Protein AF-A0A6L7WD35-F1 (afdb_monomer)

Structure (mmCIF, N/CA/C/O backbone):
data_AF-A0A6L7WD35-F1
#
_entry.id   AF-A0A6L7WD35-F1
#
loop_
_atom_site.group_PDB
_atom_site.id
_atom_site.type_symbol
_atom_site.label_atom_id
_atom_site.label_alt_id
_atom_site.label_comp_id
_atom_site.label_asym_id
_atom_site.label_entity_id
_atom_site.label_seq_id
_atom_site.pdbx_PDB_ins_code
_atom_site.Cartn_x
_atom_site.Cartn_y
_atom_site.Cartn_z
_atom_site.occupancy
_atom_site.B_iso_or_equiv
_atom_site.auth_seq_id
_atom_site.auth_comp_id
_atom_site.auth_asym_id
_atom_site.auth_atom_id
_atom_site.pdbx_PDB_model_num
ATOM 1 N N . MET A 1 1 ? -5.529 -11.132 -5.321 1.00 75.31 1 MET A N 1
ATOM 2 C CA . MET A 1 1 ? -6.858 -10.608 -4.918 1.00 75.31 1 MET A CA 1
ATOM 3 C C . MET A 1 1 ? -7.858 -11.699 -4.591 1.00 75.31 1 MET A C 1
ATOM 5 O O . MET A 1 1 ? -8.444 -11.618 -3.529 1.00 75.31 1 MET A O 1
ATOM 9 N N . VAL A 1 2 ? -8.039 -12.719 -5.444 1.00 68.62 2 VAL A N 1
ATOM 10 C CA . VAL A 1 2 ? -8.974 -13.835 -5.175 1.00 68.62 2 VAL A CA 1
ATOM 11 C C . VAL A 1 2 ? -8.706 -14.493 -3.816 1.00 68.62 2 VAL A C 1
ATOM 13 O O . VAL A 1 2 ? -9.631 -14.631 -3.029 1.00 68.62 2 VAL A O 1
ATOM 16 N N . ALA A 1 3 ? -7.440 -14.784 -3.494 1.00 76.56 3 ALA A N 1
ATOM 17 C CA . ALA A 1 3 ? -7.059 -15.339 -2.193 1.00 76.56 3 ALA A CA 1
ATOM 18 C C . ALA A 1 3 ? -7.386 -14.409 -1.004 1.00 76.56 3 ALA A C 1
ATOM 20 O O . ALA A 1 3 ? -7.953 -14.866 -0.024 1.00 76.56 3 ALA A O 1
ATOM 21 N N . LEU A 1 4 ? -7.114 -13.102 -1.125 1.00 79.44 4 LEU A N 1
ATOM 22 C CA . LEU A 1 4 ? -7.392 -12.108 -0.071 1.00 79.44 4 LEU A CA 1
ATOM 23 C C . LEU A 1 4 ? -8.888 -11.830 0.137 1.00 79.44 4 LEU A C 1
ATOM 25 O O . LEU A 1 4 ? -9.300 -11.326 1.171 1.00 79.44 4 LEU A O 1
ATOM 29 N N . ARG A 1 5 ? -9.717 -12.083 -0.879 1.00 84.25 5 ARG A N 1
ATOM 30 C CA . ARG A 1 5 ? -11.175 -12.048 -0.723 1.00 84.25 5 ARG A CA 1
ATOM 31 C C . ARG A 1 5 ? -11.675 -13.340 -0.079 1.00 84.25 5 ARG A C 1
ATOM 33 O O . ARG A 1 5 ? -12.583 -13.299 0.737 1.00 84.25 5 ARG A O 1
ATOM 40 N N . ALA A 1 6 ? -11.076 -14.477 -0.439 1.00 79.00 6 ALA A N 1
ATOM 41 C CA . ALA A 1 6 ? -11.433 -15.784 0.108 1.00 79.00 6 ALA A CA 1
ATOM 42 C C . ALA A 1 6 ? -11.084 -15.921 1.600 1.00 79.00 6 ALA A C 1
ATOM 44 O O . ALA A 1 6 ? -11.837 -16.558 2.328 1.00 79.00 6 ALA A O 1
ATOM 45 N N . ASP A 1 7 ? -9.987 -15.309 2.058 1.00 86.69 7 ASP A N 1
ATOM 46 C CA . ASP A 1 7 ? -9.595 -15.289 3.475 1.00 86.69 7 ASP A CA 1
ATOM 47 C C . ASP A 1 7 ? -10.243 -14.149 4.286 1.00 86.69 7 ASP A C 1
ATOM 49 O O . ASP A 1 7 ? -9.966 -13.999 5.473 1.00 86.69 7 ASP A O 1
ATOM 53 N N . GLY A 1 8 ? -11.117 -13.356 3.658 1.00 88.75 8 GLY A N 1
ATOM 54 C CA . GLY A 1 8 ? -11.848 -12.268 4.303 1.00 88.75 8 GLY A CA 1
ATOM 55 C C . GLY A 1 8 ? -11.054 -10.976 4.505 1.00 88.75 8 GLY A C 1
ATOM 56 O O . GLY A 1 8 ? -11.651 -9.990 4.923 1.00 88.75 8 GLY A O 1
ATOM 57 N N . THR A 1 9 ? -9.760 -10.925 4.163 1.00 93.31 9 THR A N 1
ATOM 58 C CA . THR A 1 9 ? -8.937 -9.709 4.313 1.00 93.31 9 THR A CA 1
ATOM 59 C C . THR A 1 9 ? -9.517 -8.536 3.517 1.00 93.31 9 THR A C 1
ATOM 61 O O . THR A 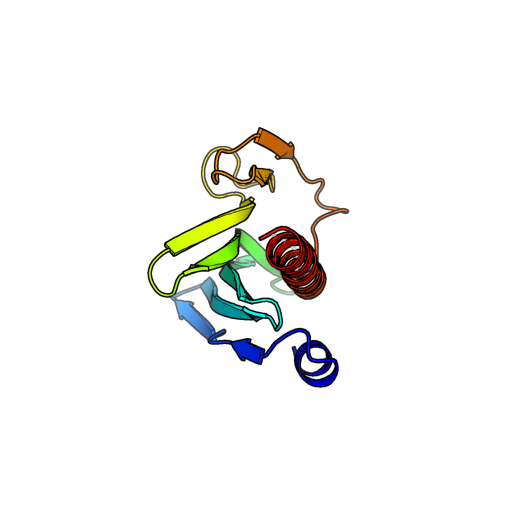1 9 ? -9.522 -7.402 3.985 1.00 93.31 9 THR A O 1
ATOM 64 N N . VAL A 1 10 ? -10.009 -8.793 2.301 1.00 95.19 10 VAL A N 1
ATOM 65 C CA . VAL A 1 10 ? -10.578 -7.786 1.396 1.00 95.19 10 VAL A CA 1
ATOM 66 C C . VAL A 1 10 ? -12.087 -7.956 1.289 1.00 95.19 10 VAL A C 1
ATOM 68 O O . VAL A 1 10 ? -12.571 -8.956 0.762 1.00 95.19 10 VAL A O 1
ATOM 71 N N . VAL A 1 11 ? -12.824 -6.923 1.693 1.00 95.38 11 VAL A N 1
ATOM 72 C CA . VAL A 1 11 ? -14.292 -6.875 1.610 1.00 95.38 11 VAL A CA 1
ATOM 73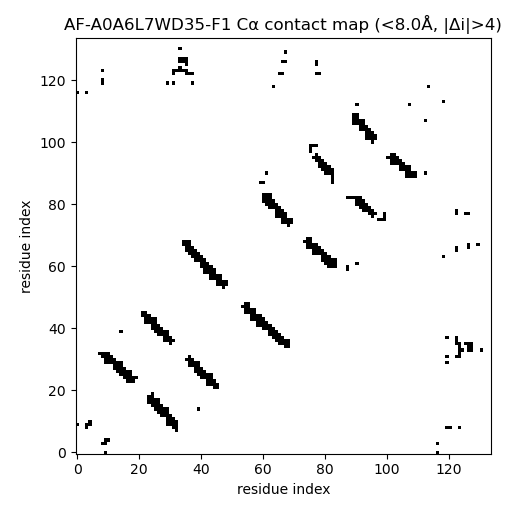 C C . VAL A 1 11 ? -14.745 -6.358 0.248 1.00 95.38 11 VAL A C 1
ATOM 75 O O . VAL A 1 11 ? -15.680 -6.880 -0.357 1.00 95.38 11 VAL A O 1
ATOM 78 N N . SER A 1 12 ? -14.083 -5.321 -0.262 1.00 95.56 12 SER A N 1
ATOM 79 C CA . SER A 1 12 ? -14.379 -4.768 -1.583 1.00 95.56 12 SER A CA 1
ATOM 80 C C . SER A 1 12 ? -13.170 -4.054 -2.171 1.00 95.56 12 SER A C 1
ATOM 82 O O . SER A 1 12 ? -12.264 -3.637 -1.452 1.00 95.56 12 SER A O 1
ATOM 84 N N . ASP A 1 13 ? -13.149 -3.898 -3.491 1.00 96.31 13 ASP A N 1
ATOM 85 C CA . ASP A 1 13 ? -12.167 -3.056 -4.159 1.00 96.31 13 ASP A CA 1
ATOM 86 C C . ASP A 1 13 ? -12.737 -2.443 -5.443 1.00 96.31 13 ASP A C 1
ATOM 88 O O . ASP A 1 13 ? -13.747 -2.895 -5.987 1.00 96.31 13 ASP A O 1
ATOM 92 N N . THR A 1 14 ? -12.079 -1.384 -5.902 1.00 97.00 14 THR A N 1
ATOM 93 C CA . THR A 1 14 ? -12.377 -0.664 -7.150 1.00 97.00 14 THR A CA 1
ATOM 94 C C . THR A 1 14 ? -11.165 -0.644 -8.083 1.00 97.00 14 THR A C 1
ATOM 96 O O . THR A 1 14 ? -11.007 0.273 -8.898 1.00 97.00 14 THR A O 1
ATOM 99 N N . LEU A 1 15 ? -10.264 -1.621 -7.934 1.00 95.50 15 LEU A N 1
ATOM 100 C CA . LEU A 1 15 ? -9.003 -1.637 -8.657 1.00 95.50 15 LEU A CA 1
ATOM 101 C C . LEU A 1 15 ? -9.235 -1.864 -10.145 1.00 95.50 15 LEU A C 1
ATOM 103 O O . LEU A 1 15 ? -9.935 -2.779 -10.573 1.00 95.50 15 LEU A O 1
ATOM 107 N N . ARG A 1 16 ? -8.615 -1.012 -10.957 1.00 95.31 16 ARG A N 1
ATOM 108 C CA . ARG A 1 16 ? -8.725 -1.086 -12.410 1.00 95.31 16 ARG A CA 1
ATOM 109 C C . ARG A 1 16 ? -7.452 -0.648 -13.098 1.00 95.31 16 ARG A C 1
ATOM 111 O O . ARG A 1 16 ? -6.758 0.271 -12.654 1.00 95.31 16 ARG A O 1
ATOM 118 N N . PHE A 1 17 ? -7.202 -1.281 -14.234 1.00 93.81 17 PHE A N 1
ATOM 119 C CA . PHE A 1 17 ? -6.163 -0.871 -15.159 1.00 93.81 17 PHE A CA 1
ATOM 120 C C . PHE A 1 17 ? -6.707 0.171 -16.136 1.00 93.81 17 PHE A C 1
ATOM 122 O O . PHE A 1 17 ? -7.761 -0.010 -16.740 1.00 93.81 17 PHE A O 1
ATOM 129 N N . ILE A 1 18 ? -5.977 1.271 -16.298 1.00 93.81 18 ILE A N 1
ATOM 130 C CA . ILE A 1 18 ? -6.266 2.320 -17.273 1.00 93.81 18 ILE A CA 1
ATOM 131 C C . ILE A 1 18 ? -5.048 2.476 -18.170 1.00 93.81 18 ILE A C 1
ATOM 133 O O . ILE A 1 18 ? -3.976 2.886 -17.715 1.00 93.81 18 ILE A O 1
ATOM 137 N N . ARG A 1 19 ? -5.226 2.202 -19.460 1.00 91.38 19 ARG A N 1
ATOM 138 C CA . ARG A 1 19 ? -4.210 2.475 -20.475 1.00 91.38 19 ARG A CA 1
ATOM 139 C C . ARG A 1 19 ? -4.232 3.957 -20.845 1.00 91.38 19 ARG A C 1
ATOM 141 O O . ARG A 1 19 ? -5.291 4.500 -21.153 1.00 91.38 19 ARG A O 1
ATOM 148 N N . ARG A 1 20 ? -3.069 4.609 -20.843 1.00 86.25 20 ARG A N 1
ATOM 149 C CA . ARG A 1 20 ? -2.874 5.957 -21.396 1.00 86.25 20 ARG A CA 1
ATOM 150 C C . ARG A 1 20 ? -1.562 6.005 -22.166 1.00 86.25 20 ARG A C 1
ATOM 152 O O . ARG A 1 20 ? -0.503 5.915 -21.557 1.00 86.25 20 ARG A O 1
ATOM 159 N N . SER A 1 21 ? -1.641 6.164 -23.485 1.00 84.12 21 SER A N 1
ATOM 160 C CA . SER A 1 21 ? -0.472 6.181 -24.376 1.00 84.12 21 SER A CA 1
ATOM 161 C C . SER A 1 21 ? 0.412 4.930 -24.194 1.00 84.12 21 SER A C 1
ATOM 163 O O . SER A 1 21 ? -0.075 3.810 -24.374 1.00 84.12 21 SER A O 1
ATOM 165 N N . ASP A 1 22 ? 1.680 5.115 -23.817 1.00 83.25 22 ASP A N 1
ATOM 166 C CA . ASP A 1 22 ? 2.693 4.091 -23.528 1.00 83.25 22 ASP A CA 1
ATOM 167 C C . ASP A 1 22 ? 2.702 3.629 -22.054 1.00 83.25 22 ASP A C 1
ATOM 169 O O . ASP A 1 22 ? 3.587 2.880 -21.635 1.00 83.25 22 ASP A O 1
ATOM 173 N N . GLN A 1 23 ? 1.717 4.061 -21.258 1.00 87.56 23 GLN A N 1
ATOM 174 C CA . GLN A 1 23 ? 1.604 3.755 -19.834 1.00 87.56 23 GLN A CA 1
ATOM 175 C C . GLN A 1 23 ? 0.362 2.919 -19.516 1.00 87.56 23 GLN A C 1
ATOM 177 O O . GLN A 1 23 ? -0.725 3.112 -20.071 1.00 87.56 23 GLN A O 1
ATOM 182 N N . MET A 1 24 ? 0.509 2.046 -18.523 1.00 91.81 24 MET A N 1
ATOM 183 C CA . MET A 1 24 ? -0.591 1.365 -17.853 1.00 91.81 24 MET A CA 1
ATOM 184 C C . MET A 1 24 ? -0.668 1.852 -16.409 1.00 91.81 24 MET A C 1
ATOM 186 O O . MET A 1 24 ? 0.338 1.902 -15.708 1.00 91.81 24 MET A O 1
ATOM 190 N N . ARG A 1 25 ? -1.857 2.226 -15.944 1.00 92.94 25 ARG A N 1
ATOM 191 C CA . ARG A 1 25 ? -2.064 2.696 -14.572 1.00 92.94 25 ARG A CA 1
ATOM 192 C C . ARG A 1 25 ? -2.946 1.718 -13.825 1.00 92.94 25 ARG A C 1
ATOM 194 O O . ARG A 1 25 ? -4.045 1.457 -14.292 1.00 92.94 25 ARG A O 1
ATOM 201 N N . LEU A 1 26 ? -2.501 1.228 -12.675 1.00 94.06 26 LEU A N 1
ATOM 202 C CA . LEU A 1 26 ? -3.375 0.551 -11.721 1.00 94.06 26 LEU A CA 1
ATOM 203 C C . LEU A 1 26 ? -3.832 1.595 -10.706 1.00 94.06 26 LEU A C 1
ATOM 205 O O . LEU A 1 26 ? -2.999 2.177 -10.009 1.00 94.06 26 LEU A O 1
ATOM 209 N N . ILE A 1 27 ? -5.133 1.866 -10.664 1.00 95.75 27 ILE A N 1
ATOM 210 C CA . ILE A 1 27 ? -5.715 2.810 -9.709 1.00 95.75 27 ILE A CA 1
ATOM 211 C C . ILE A 1 27 ? -6.949 2.221 -9.041 1.00 95.75 27 ILE A C 1
ATOM 213 O O . ILE A 1 27 ? -7.657 1.423 -9.652 1.00 95.75 27 ILE A O 1
ATOM 217 N N . GLY A 1 28 ? -7.240 2.674 -7.829 1.00 96.56 28 GLY A N 1
ATOM 218 C CA . GLY A 1 28 ? -8.479 2.358 -7.128 1.00 96.56 28 GLY A CA 1
ATOM 219 C C . GLY A 1 28 ? -8.263 2.303 -5.626 1.00 96.56 28 GLY A C 1
ATOM 220 O O . GLY A 1 28 ? -7.252 2.786 -5.119 1.00 96.56 28 GLY A O 1
ATOM 221 N N . ARG A 1 29 ? -9.229 1.712 -4.934 1.00 97.12 29 ARG A N 1
ATOM 222 C CA . ARG A 1 29 ? -9.205 1.512 -3.486 1.00 97.12 29 ARG A CA 1
ATOM 223 C C . ARG A 1 29 ? -9.450 0.059 -3.149 1.00 97.12 29 ARG A C 1
ATOM 225 O O . ARG A 1 29 ? -10.238 -0.581 -3.844 1.00 97.12 29 ARG A O 1
ATOM 232 N N . VAL A 1 30 ? -8.830 -0.413 -2.080 1.00 97.06 30 VAL A N 1
ATOM 233 C CA . VAL A 1 30 ? -9.140 -1.693 -1.438 1.00 97.06 30 VAL A CA 1
ATOM 234 C C . VAL A 1 30 ? -9.679 -1.399 -0.045 1.00 97.06 30 VAL A C 1
ATOM 236 O O . VAL A 1 30 ? -9.072 -0.628 0.690 1.00 97.06 30 VAL A O 1
ATOM 239 N N . HIS A 1 31 ? -10.812 -1.997 0.302 1.00 96.38 31 HIS A N 1
ATOM 240 C CA . HIS A 1 31 ? -11.405 -1.931 1.631 1.00 96.38 31 HIS A CA 1
ATOM 241 C C . HIS A 1 31 ? -11.204 -3.266 2.336 1.00 96.38 31 HIS A C 1
ATOM 243 O O . HIS A 1 31 ? -11.540 -4.318 1.778 1.00 96.38 31 HIS A O 1
ATOM 249 N N . THR A 1 32 ? -10.675 -3.214 3.551 1.00 96.62 32 THR A N 1
ATOM 250 C CA . THR A 1 32 ? -10.378 -4.394 4.359 1.00 96.62 32 THR A CA 1
ATOM 251 C C . THR A 1 32 ? -11.439 -4.617 5.442 1.00 96.62 32 THR A C 1
ATOM 253 O O . THR A 1 32 ? -12.283 -3.746 5.678 1.00 96.62 32 THR A O 1
ATOM 256 N N . ALA A 1 33 ? -11.449 -5.800 6.060 1.00 94.56 33 ALA A N 1
ATOM 257 C CA . ALA A 1 33 ? -12.474 -6.194 7.032 1.00 94.56 33 ALA A CA 1
ATOM 258 C C . ALA A 1 33 ? -12.510 -5.294 8.272 1.00 94.56 33 ALA A C 1
ATOM 260 O O . ALA A 1 33 ? -13.594 -4.936 8.732 1.00 94.56 33 ALA A O 1
ATOM 261 N N . SER A 1 34 ? -11.348 -4.853 8.753 1.00 94.94 34 SER A N 1
ATOM 262 C CA . SER A 1 34 ? -11.219 -4.012 9.949 1.00 94.94 34 SER A CA 1
ATOM 263 C C . SER A 1 34 ? -11.398 -2.509 9.679 1.00 94.94 34 SER A C 1
ATOM 265 O O . SER A 1 34 ? -10.985 -1.662 10.470 1.00 94.94 34 SER A O 1
ATOM 267 N N . GLY A 1 35 ? -12.003 -2.142 8.543 1.00 94.25 35 GLY A N 1
ATOM 268 C CA . GLY A 1 35 ? -12.236 -0.743 8.165 1.00 94.25 35 GLY A CA 1
ATOM 269 C C . GLY A 1 35 ? -11.004 -0.028 7.601 1.00 94.25 35 GLY A C 1
ATOM 270 O O . GLY A 1 35 ? -11.004 1.202 7.479 1.00 94.25 35 GLY A O 1
ATOM 271 N N . GLY A 1 36 ? -9.963 -0.781 7.239 1.00 96.44 36 GLY A N 1
ATOM 272 C CA . GLY A 1 36 ? -8.812 -0.274 6.507 1.00 96.44 36 GLY A CA 1
ATOM 273 C C . GLY A 1 36 ? -9.177 0.091 5.067 1.00 96.44 36 GLY A C 1
ATOM 274 O O . GLY A 1 36 ? -10.023 -0.534 4.421 1.00 96.44 36 GLY A O 1
ATOM 275 N N . ILE A 1 37 ? -8.539 1.139 4.558 1.00 97.19 37 ILE A N 1
ATOM 276 C CA . ILE A 1 37 ? -8.659 1.622 3.185 1.00 97.19 37 ILE A CA 1
ATOM 277 C C . ILE A 1 37 ? -7.252 1.759 2.623 1.00 97.19 37 ILE A C 1
ATOM 279 O O . ILE A 1 37 ? -6.453 2.532 3.141 1.00 97.19 37 ILE A O 1
ATOM 283 N N . LEU A 1 38 ? -6.967 1.058 1.531 1.00 97.81 38 LEU A N 1
ATOM 284 C CA . LEU A 1 38 ? -5.730 1.208 0.780 1.00 97.81 38 LEU A CA 1
ATOM 285 C C . LEU A 1 38 ? -6.005 1.923 -0.545 1.00 97.81 38 LEU A C 1
ATOM 287 O O . LEU A 1 38 ? -6.556 1.333 -1.478 1.00 97.81 38 LEU A O 1
ATOM 291 N N . ASP A 1 39 ? -5.583 3.181 -0.642 1.00 97.31 39 ASP A N 1
ATOM 292 C CA . ASP A 1 39 ? -5.587 3.943 -1.888 1.00 97.31 39 ASP A CA 1
ATOM 293 C C . ASP A 1 39 ? -4.384 3.528 -2.743 1.00 97.31 39 ASP A C 1
ATOM 295 O O . ASP A 1 39 ? -3.226 3.704 -2.360 1.00 97.31 39 ASP A O 1
ATOM 299 N N . VAL A 1 40 ? -4.668 2.990 -3.929 1.00 96.38 40 VAL A N 1
ATOM 300 C CA . VAL A 1 40 ? -3.678 2.457 -4.864 1.00 96.38 40 VAL A CA 1
ATOM 301 C C . VAL A 1 40 ? -3.524 3.379 -6.065 1.00 96.38 40 VAL A C 1
ATOM 303 O O . VAL A 1 40 ? -4.486 3.681 -6.777 1.00 96.38 40 VAL A O 1
ATOM 306 N N . ARG A 1 41 ? -2.280 3.766 -6.354 1.00 94.62 41 ARG A N 1
ATOM 307 C CA . ARG A 1 41 ? -1.895 4.424 -7.601 1.00 94.62 41 ARG A CA 1
ATOM 308 C C . ARG A 1 41 ? -0.517 3.953 -8.050 1.00 94.62 41 ARG A C 1
ATOM 310 O O . ARG A 1 41 ? 0.503 4.375 -7.520 1.00 94.62 41 ARG A O 1
ATOM 317 N N . LYS A 1 42 ? -0.486 3.140 -9.100 1.00 92.25 42 LYS A N 1
ATOM 318 C CA . LYS A 1 42 ? 0.742 2.640 -9.726 1.00 92.25 42 LYS A CA 1
ATOM 319 C C . LYS A 1 42 ? 0.765 3.010 -11.204 1.00 92.25 42 LYS A C 1
ATOM 321 O O . LYS A 1 42 ? -0.250 2.876 -11.887 1.00 92.25 42 LYS A O 1
ATOM 326 N N . ILE A 1 43 ? 1.907 3.468 -11.706 1.00 91.56 43 ILE A N 1
ATOM 327 C CA . ILE A 1 43 ? 2.144 3.697 -13.135 1.00 91.56 43 ILE A CA 1
ATOM 328 C C . ILE A 1 43 ? 3.223 2.729 -13.598 1.00 91.56 43 ILE A C 1
ATOM 330 O O . ILE A 1 43 ? 4.315 2.672 -13.037 1.00 91.56 43 ILE A O 1
ATOM 334 N N . LEU A 1 44 ? 2.884 1.975 -14.631 1.00 89.81 44 LEU A N 1
ATOM 335 C CA . LEU A 1 44 ? 3.722 1.012 -15.317 1.00 89.81 44 LEU A CA 1
ATOM 336 C C . LEU A 1 44 ? 4.026 1.554 -16.713 1.00 89.81 44 LEU A C 1
ATOM 338 O O . LEU A 1 44 ? 3.130 2.062 -17.393 1.00 89.81 44 LEU A O 1
ATOM 342 N N . ARG A 1 45 ? 5.270 1.415 -17.157 1.00 89.12 45 ARG A N 1
ATOM 343 C CA . ARG A 1 45 ? 5.712 1.790 -18.499 1.00 89.12 45 ARG A CA 1
ATOM 344 C C . ARG A 1 45 ? 6.448 0.620 -19.133 1.00 89.12 45 ARG A C 1
ATOM 346 O O . ARG A 1 45 ? 7.251 -0.030 -18.467 1.00 89.12 45 ARG A O 1
ATOM 353 N N . ALA A 1 46 ? 6.182 0.370 -20.411 1.00 84.31 46 ALA A N 1
ATOM 354 C CA . ALA A 1 46 ? 7.023 -0.523 -21.194 1.00 84.31 46 ALA A CA 1
ATOM 355 C C . ALA A 1 46 ? 8.345 0.192 -21.506 1.00 84.31 46 ALA A C 1
ATOM 357 O O . ALA A 1 46 ? 8.346 1.280 -22.082 1.00 84.31 46 ALA A O 1
ATOM 358 N N . VAL A 1 47 ? 9.457 -0.406 -21.104 1.00 83.12 47 VAL A N 1
ATOM 359 C CA . VAL A 1 47 ? 10.813 0.062 -21.380 1.00 83.12 47 VAL A CA 1
ATOM 360 C C . VAL A 1 47 ? 11.450 -0.944 -22.331 1.00 83.12 47 VAL A C 1
ATOM 362 O O . VAL A 1 47 ? 11.335 -2.152 -22.132 1.00 83.12 47 VAL A O 1
ATOM 365 N N . ARG A 1 48 ? 12.074 -0.446 -23.398 1.00 81.19 48 ARG A N 1
ATOM 366 C CA . ARG A 1 48 ? 12.921 -1.251 -24.280 1.00 81.19 48 ARG A CA 1
ATOM 367 C C . ARG A 1 48 ? 14.358 -0.856 -24.014 1.00 81.19 48 ARG A C 1
ATOM 369 O O . ARG A 1 48 ? 14.741 0.268 -24.336 1.00 81.19 48 ARG A O 1
ATOM 376 N N . ASP A 1 49 ? 15.110 -1.767 -23.421 1.00 80.69 49 ASP A N 1
ATOM 377 C CA . ASP A 1 49 ? 16.537 -1.573 -23.224 1.00 80.69 49 ASP A CA 1
ATOM 378 C C . ASP A 1 49 ? 17.259 -1.819 -24.564 1.00 80.69 49 ASP A C 1
ATOM 380 O O . ASP A 1 49 ? 16.916 -2.764 -25.285 1.00 80.69 49 ASP A O 1
ATOM 384 N N . PRO A 1 50 ? 18.220 -0.965 -24.964 1.00 78.44 50 PRO A N 1
ATOM 385 C CA . PRO A 1 50 ? 18.978 -1.177 -26.192 1.00 78.44 50 PRO A CA 1
ATOM 386 C C . PRO A 1 50 ? 19.685 -2.537 -26.170 1.00 78.44 50 PRO A C 1
ATOM 388 O O . PRO A 1 50 ? 20.493 -2.802 -25.285 1.00 78.44 50 PRO A O 1
ATOM 391 N N . GLY A 1 51 ? 19.393 -3.390 -27.153 1.00 81.75 51 GLY A N 1
ATOM 392 C CA . GLY A 1 51 ? 19.970 -4.735 -27.256 1.00 81.75 51 GLY A CA 1
ATOM 393 C C . GLY A 1 51 ? 19.104 -5.858 -26.681 1.00 81.75 51 GLY A C 1
ATOM 394 O O . GLY A 1 51 ? 19.440 -7.022 -26.883 1.00 81.75 51 GLY A O 1
ATOM 395 N N . GLU A 1 52 ? 17.971 -5.550 -26.044 1.00 79.69 52 GLU A N 1
ATOM 396 C CA . GLU A 1 52 ? 16.989 -6.562 -25.650 1.00 79.69 52 GLU A CA 1
ATOM 397 C C . GLU A 1 52 ? 15.853 -6.678 -26.672 1.00 79.69 52 GLU A C 1
ATOM 399 O O . GLU A 1 52 ? 15.275 -5.681 -27.111 1.00 79.69 52 GLU A O 1
ATOM 404 N N . ALA A 1 53 ? 15.532 -7.916 -27.058 1.00 78.62 53 ALA A N 1
ATOM 405 C CA . ALA A 1 53 ? 14.464 -8.198 -28.016 1.00 78.62 53 ALA A CA 1
ATOM 406 C C . ALA A 1 53 ? 13.068 -7.916 -27.429 1.00 78.62 53 ALA A C 1
ATOM 408 O O . ALA A 1 53 ? 12.178 -7.451 -28.148 1.00 78.62 53 ALA A O 1
ATOM 409 N N . ASP A 1 54 ? 12.898 -8.137 -26.122 1.00 81.88 54 ASP A N 1
ATOM 410 C CA . ASP A 1 54 ? 11.602 -8.083 -25.454 1.00 81.88 54 ASP A CA 1
ATOM 411 C C . ASP A 1 54 ? 11.453 -6.835 -24.565 1.00 81.88 54 ASP A C 1
ATOM 413 O O . ASP A 1 54 ? 12.317 -6.544 -23.736 1.00 81.88 54 ASP A O 1
ATOM 417 N N . PRO A 1 55 ? 10.348 -6.075 -24.692 1.00 78.12 55 PRO A N 1
ATOM 418 C CA . PRO A 1 55 ? 10.073 -4.950 -23.808 1.00 78.12 55 PRO A CA 1
ATOM 419 C C . PRO A 1 55 ? 9.796 -5.428 -22.376 1.00 78.12 55 PRO A C 1
ATOM 421 O O . PRO A 1 55 ? 8.963 -6.305 -22.148 1.00 78.12 55 PRO A O 1
ATOM 424 N N . ARG A 1 56 ? 10.416 -4.771 -21.394 1.00 82.00 56 ARG A N 1
ATOM 425 C CA . ARG A 1 56 ? 10.171 -4.997 -19.963 1.00 82.00 56 ARG A CA 1
ATOM 426 C C . ARG A 1 56 ? 9.152 -4.001 -19.429 1.00 82.00 56 ARG A C 1
ATOM 428 O O . ARG A 1 56 ? 9.074 -2.866 -19.892 1.00 82.00 56 ARG A O 1
ATOM 435 N N . VAL A 1 57 ? 8.372 -4.386 -18.422 1.00 80.50 57 VAL A N 1
ATOM 436 C CA . VAL A 1 57 ? 7.452 -3.462 -17.741 1.00 80.50 57 VAL A CA 1
ATOM 437 C C . VAL A 1 57 ? 8.106 -2.960 -16.461 1.00 80.50 57 VAL A C 1
ATOM 439 O O . VAL A 1 57 ? 8.342 -3.734 -15.538 1.00 80.50 57 VAL A O 1
ATOM 442 N N . ARG A 1 58 ? 8.363 -1.652 -16.381 1.00 82.88 58 ARG A N 1
ATOM 443 C CA . ARG A 1 58 ? 8.909 -1.002 -15.185 1.00 82.88 58 ARG A CA 1
ATOM 444 C C . ARG A 1 58 ? 7.835 -0.177 -14.489 1.00 82.88 58 ARG A C 1
ATOM 446 O O . ARG A 1 58 ? 7.058 0.529 -15.132 1.00 82.88 58 ARG A O 1
ATOM 453 N N . THR A 1 59 ? 7.813 -0.232 -13.162 1.00 84.31 59 THR A N 1
ATOM 454 C CA . THR A 1 59 ? 7.019 0.704 -12.361 1.00 84.31 59 THR A CA 1
ATOM 455 C C . THR A 1 59 ? 7.751 2.040 -12.305 1.00 84.31 59 THR A C 1
ATOM 457 O O . THR A 1 59 ? 8.889 2.089 -11.855 1.00 84.31 59 THR A O 1
ATOM 460 N N . THR A 1 60 ? 7.122 3.114 -12.778 1.00 86.50 60 THR A N 1
ATOM 461 C CA . THR A 1 60 ? 7.705 4.468 -12.759 1.00 86.50 60 THR A CA 1
ATOM 462 C C . THR A 1 60 ? 7.158 5.314 -11.619 1.00 86.50 60 THR A C 1
ATOM 464 O O . THR A 1 60 ? 7.802 6.256 -11.180 1.00 86.50 60 THR A O 1
ATOM 467 N N . LEU A 1 61 ? 5.950 4.997 -11.157 1.00 88.81 61 LEU A N 1
ATOM 468 C CA . LEU A 1 61 ? 5.340 5.630 -9.999 1.00 88.81 61 LEU A CA 1
ATOM 469 C C . LEU A 1 61 ? 4.637 4.565 -9.183 1.00 88.81 61 LEU A 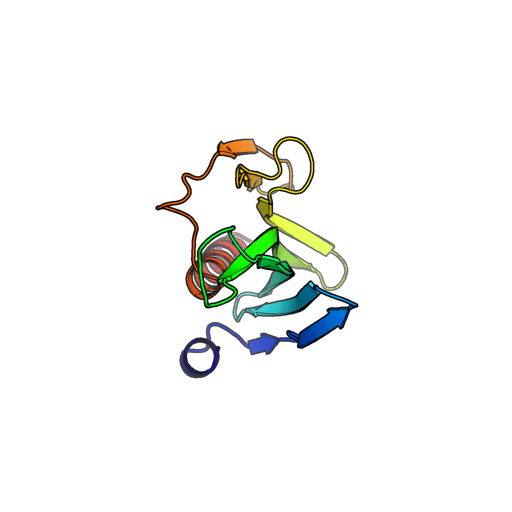C 1
ATOM 471 O O . LEU A 1 61 ? 3.897 3.739 -9.723 1.00 88.81 61 LEU A O 1
ATOM 475 N N . TYR A 1 62 ? 4.837 4.637 -7.884 1.00 88.06 62 TYR A N 1
ATOM 476 C CA . TYR A 1 62 ? 4.217 3.790 -6.898 1.00 88.06 62 TYR A CA 1
ATOM 477 C C . TYR A 1 62 ? 3.680 4.687 -5.787 1.00 88.06 62 TYR A C 1
ATOM 479 O O . TYR A 1 62 ? 4.393 5.553 -5.288 1.00 88.06 62 TYR A O 1
ATOM 487 N N . ARG A 1 63 ? 2.402 4.532 -5.449 1.00 93.62 63 ARG A N 1
ATOM 488 C CA . ARG A 1 63 ? 1.794 5.129 -4.266 1.00 93.62 63 ARG A CA 1
ATOM 489 C C . ARG A 1 63 ? 0.746 4.182 -3.707 1.00 93.62 63 ARG A C 1
ATOM 491 O O . ARG A 1 63 ? -0.266 3.924 -4.362 1.00 93.62 63 ARG A O 1
ATOM 498 N N . TYR A 1 64 ? 0.987 3.726 -2.493 1.00 95.81 64 TYR A N 1
ATOM 499 C CA . TYR A 1 64 ? 0.012 3.056 -1.652 1.00 95.81 64 TYR A CA 1
ATOM 500 C C . TYR A 1 64 ? -0.186 3.893 -0.404 1.00 95.81 64 TYR A C 1
ATOM 502 O O . TYR A 1 64 ? 0.784 4.214 0.270 1.00 95.81 64 TYR A O 1
ATOM 510 N N . GLN A 1 65 ? -1.419 4.280 -0.112 1.00 97.44 65 GLN A N 1
ATOM 511 C CA . GLN A 1 65 ? -1.737 5.026 1.097 1.00 97.44 65 GLN A CA 1
ATOM 512 C C . GLN A 1 65 ? -2.792 4.266 1.882 1.00 97.44 65 GLN A C 1
ATOM 514 O O . GLN A 1 65 ? -3.939 4.176 1.445 1.00 97.44 65 GLN A O 1
ATOM 519 N N . ALA A 1 66 ? -2.381 3.718 3.019 1.00 98.00 66 ALA A N 1
ATOM 520 C CA . ALA A 1 66 ? -3.268 3.049 3.947 1.00 98.00 66 ALA A CA 1
ATOM 521 C C . ALA A 1 66 ? -3.851 4.066 4.924 1.00 98.00 66 ALA A C 1
ATOM 523 O O . ALA A 1 66 ? -3.155 4.943 5.441 1.00 98.00 66 ALA A O 1
ATOM 524 N N . MET A 1 67 ? -5.146 3.955 5.165 1.00 97.69 67 MET A N 1
ATOM 525 C CA . MET A 1 67 ? -5.899 4.792 6.083 1.00 97.69 67 MET A CA 1
ATOM 526 C C . MET A 1 67 ? -6.870 3.911 6.859 1.00 97.69 67 MET A C 1
ATOM 528 O O . MET A 1 67 ? -7.380 2.928 6.328 1.00 97.69 67 MET A O 1
ATOM 532 N N . TRP A 1 68 ? -7.167 4.285 8.092 1.00 96.38 68 TRP A N 1
ATOM 533 C CA . TRP A 1 68 ? -8.236 3.697 8.880 1.00 96.38 68 TRP A CA 1
ATOM 534 C C . TRP A 1 68 ? -9.430 4.640 8.900 1.00 96.38 68 TRP A C 1
ATOM 536 O O . TRP A 1 68 ? -9.284 5.846 9.116 1.00 96.38 68 TRP A O 1
ATOM 546 N N . ARG A 1 69 ? -10.619 4.100 8.646 1.00 92.00 69 ARG A N 1
ATOM 547 C CA . ARG A 1 69 ? -11.860 4.868 8.674 1.00 92.00 69 ARG A CA 1
ATOM 548 C C . ARG A 1 69 ? -12.392 4.938 10.107 1.00 92.00 69 ARG A C 1
ATOM 550 O O . ARG A 1 69 ? -13.079 4.021 10.540 1.00 92.00 69 ARG A O 1
ATOM 557 N N . SER A 1 70 ? -12.089 6.023 10.821 1.00 83.56 70 SER A N 1
ATOM 558 C CA . SER A 1 70 ? -12.559 6.232 12.199 1.00 83.56 70 SER A CA 1
ATOM 559 C C . SER A 1 70 ? -14.036 6.633 12.260 1.00 83.56 70 SER A C 1
ATOM 561 O O . SER A 1 70 ? -14.755 6.219 13.164 1.00 83.56 70 SER A O 1
ATOM 563 N N . THR A 1 71 ? -14.515 7.398 11.275 1.00 83.50 71 THR A N 1
ATOM 564 C CA . THR A 1 71 ? -15.936 7.736 11.092 1.00 83.50 71 THR A CA 1
ATOM 565 C C . THR A 1 71 ? -16.305 7.682 9.606 1.00 83.50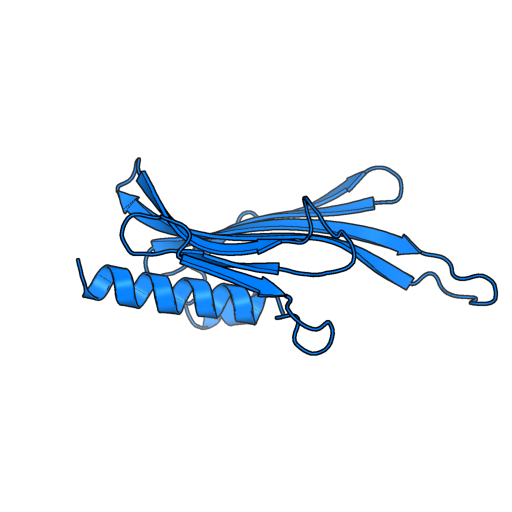 71 THR A C 1
ATOM 567 O O . THR A 1 71 ? -15.423 7.572 8.747 1.00 83.50 71 THR A O 1
ATOM 570 N N . PRO A 1 72 ? -17.596 7.754 9.229 1.00 80.31 72 PRO A N 1
ATOM 571 C CA . PRO A 1 72 ? -17.969 7.792 7.820 1.00 80.31 72 PRO A CA 1
ATOM 572 C C . PRO A 1 72 ? -17.313 8.945 7.038 1.00 80.31 72 PRO A C 1
ATOM 574 O O . PRO A 1 72 ? -17.029 8.763 5.850 1.00 80.31 72 PRO A O 1
ATOM 577 N N . GLU A 1 73 ? -17.030 10.069 7.699 1.00 82.75 73 GLU A N 1
ATOM 578 C CA . GLU A 1 73 ? -16.476 11.299 7.126 1.00 82.75 73 GLU A CA 1
ATOM 579 C C . GLU A 1 73 ? -14.963 11.473 7.340 1.00 82.75 73 GLU A C 1
ATOM 581 O O . GLU A 1 73 ? -14.345 12.257 6.619 1.00 82.75 73 GLU A O 1
ATOM 586 N N . ALA A 1 74 ? -14.357 10.766 8.301 1.00 86.69 74 ALA A N 1
ATOM 587 C CA . ALA A 1 74 ? -12.955 10.943 8.673 1.00 86.69 74 ALA A CA 1
ATOM 588 C C . ALA A 1 74 ? -12.126 9.664 8.492 1.00 86.69 74 ALA A C 1
ATOM 590 O O . ALA A 1 74 ? -12.532 8.555 8.845 1.00 86.69 74 ALA A O 1
ATOM 591 N N . SER A 1 75 ? -10.917 9.844 7.960 1.00 93.19 75 SER A N 1
ATOM 592 C CA . SER A 1 75 ? -9.924 8.785 7.806 1.00 93.19 75 SER A CA 1
ATOM 593 C C . SER A 1 75 ? -8.583 9.232 8.368 1.00 93.19 75 SER A C 1
ATOM 595 O O . SER A 1 75 ? -8.123 10.329 8.050 1.00 93.19 75 SER A O 1
ATOM 597 N N . ILE A 1 76 ? -7.947 8.366 9.145 1.00 95.00 76 ILE A N 1
ATOM 598 C CA . ILE A 1 76 ? -6.640 8.606 9.757 1.00 95.00 76 ILE A CA 1
ATOM 599 C C . ILE A 1 76 ? -5.599 7.817 8.954 1.00 95.00 76 ILE A C 1
ATOM 601 O O . ILE A 1 76 ? -5.801 6.621 8.740 1.00 95.00 76 ILE A O 1
ATOM 605 N N . PRO A 1 77 ? -4.517 8.437 8.453 1.00 97.19 77 PRO A N 1
ATOM 606 C CA . PRO A 1 77 ? -3.468 7.702 7.755 1.00 97.19 77 PRO A CA 1
ATOM 607 C C . PRO A 1 77 ? -2.789 6.697 8.695 1.00 97.19 77 PRO A C 1
ATOM 609 O O . PRO A 1 77 ? -2.595 6.972 9.874 1.00 97.19 77 PRO A O 1
ATOM 612 N N . LEU A 1 78 ? -2.446 5.526 8.157 1.00 97.31 78 LEU A N 1
ATOM 613 C CA . LEU A 1 78 ? -1.720 4.470 8.871 1.00 97.31 78 LEU A CA 1
ATOM 614 C C . LEU A 1 78 ? -0.266 4.427 8.411 1.00 97.31 78 LEU A C 1
ATOM 616 O O . LEU A 1 78 ? 0.653 4.580 9.206 1.00 97.31 78 LEU A O 1
ATOM 620 N N . PHE A 1 79 ? -0.076 4.275 7.103 1.00 97.88 79 PHE A N 1
ATOM 621 C CA . PHE A 1 79 ? 1.221 4.333 6.446 1.00 97.88 79 PHE A CA 1
ATOM 622 C C . PHE A 1 79 ? 1.051 4.753 4.987 1.00 97.88 79 PHE A C 1
ATOM 624 O O . PHE A 1 79 ? -0.043 4.709 4.405 1.00 97.88 79 PHE A O 1
ATOM 631 N N . ARG A 1 80 ? 2.158 5.140 4.358 1.00 96.69 80 ARG A N 1
ATOM 632 C CA . ARG A 1 80 ? 2.218 5.396 2.922 1.00 96.69 80 ARG A CA 1
ATOM 633 C C . ARG A 1 80 ? 3.519 4.865 2.351 1.00 96.69 80 ARG A C 1
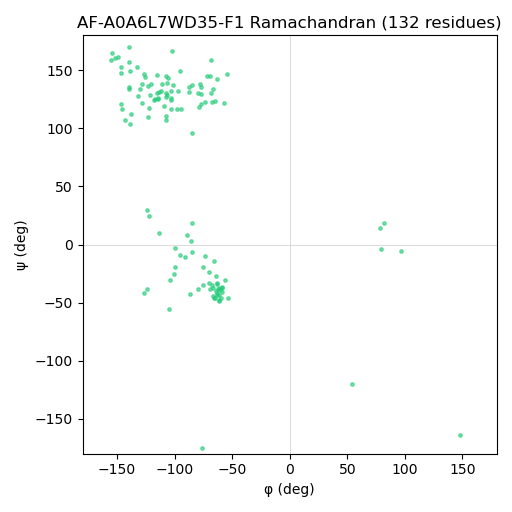ATOM 635 O O . ARG A 1 80 ? 4.583 5.163 2.869 1.00 96.69 80 ARG A O 1
ATOM 642 N N . TYR A 1 81 ? 3.428 4.164 1.233 1.00 95.25 81 TYR A N 1
ATOM 643 C CA . TYR A 1 81 ? 4.566 3.905 0.366 1.00 95.25 81 TYR A CA 1
ATOM 644 C C . TYR A 1 81 ? 4.481 4.821 -0.846 1.00 95.25 81 TYR A C 1
ATOM 646 O O . TYR A 1 81 ? 3.465 4.773 -1.541 1.00 95.25 81 TYR A O 1
ATOM 654 N N . ASP A 1 82 ? 5.501 5.627 -1.140 1.00 93.75 82 ASP A N 1
ATOM 655 C CA . ASP A 1 82 ? 5.566 6.345 -2.415 1.00 93.75 82 ASP A CA 1
ATOM 656 C C . ASP A 1 82 ? 6.981 6.659 -2.916 1.00 93.75 82 ASP A C 1
ATOM 658 O O . ASP A 1 82 ? 7.947 6.631 -2.164 1.00 93.75 82 ASP A O 1
ATOM 662 N N . ASN A 1 83 ? 7.091 6.938 -4.216 1.00 88.88 83 ASN A N 1
ATOM 663 C CA . ASN A 1 83 ? 8.295 7.477 -4.861 1.00 88.88 83 ASN A CA 1
ATOM 664 C C . ASN A 1 83 ? 7.989 8.798 -5.610 1.00 88.88 83 ASN A C 1
ATOM 666 O O . ASN A 1 83 ? 8.545 9.077 -6.672 1.00 88.88 83 ASN A O 1
ATOM 670 N N . TYR A 1 84 ? 7.006 9.580 -5.137 1.00 68.06 84 TYR A N 1
ATOM 671 C CA . TYR A 1 84 ? 6.322 10.592 -5.960 1.00 68.06 84 TYR A CA 1
ATOM 672 C C . TYR A 1 84 ? 6.940 12.001 -5.919 1.00 68.06 84 TYR A C 1
ATOM 674 O O . TYR A 1 84 ? 6.523 12.849 -6.709 1.00 68.06 84 TYR A O 1
ATOM 682 N N . ARG A 1 85 ? 7.890 12.304 -5.023 1.00 63.72 85 ARG A N 1
ATOM 683 C CA . ARG A 1 85 ? 8.281 13.710 -4.773 1.00 63.72 85 ARG A CA 1
ATOM 684 C C . ARG A 1 85 ? 9.758 14.065 -4.880 1.00 63.72 85 ARG A C 1
ATOM 686 O O . ARG A 1 85 ? 10.046 15.130 -5.412 1.00 63.72 85 ARG A O 1
ATOM 693 N N . GLU A 1 86 ? 10.667 13.238 -4.385 1.00 60.56 86 GLU A N 1
ATOM 694 C CA . GLU A 1 86 ? 12.070 13.658 -4.209 1.00 60.56 86 GLU A CA 1
ATOM 695 C C . GLU A 1 86 ? 13.049 12.733 -4.925 1.00 60.56 86 GLU A C 1
ATOM 697 O O . GLU A 1 86 ? 13.980 13.210 -5.568 1.00 60.56 86 GLU A O 1
ATOM 702 N N . ASP A 1 87 ? 12.783 11.427 -4.909 1.00 72.56 87 ASP A N 1
ATOM 703 C CA . ASP A 1 87 ? 13.565 10.441 -5.639 1.00 72.56 87 ASP A CA 1
ATOM 704 C C . ASP A 1 87 ? 12.640 9.404 -6.280 1.00 72.56 87 ASP A C 1
ATOM 706 O O . ASP A 1 87 ? 12.115 8.502 -5.634 1.00 72.56 87 ASP A O 1
ATOM 710 N N . VAL A 1 88 ? 12.438 9.529 -7.591 1.00 73.44 88 VAL A N 1
ATOM 711 C CA . VAL A 1 88 ? 11.607 8.588 -8.358 1.00 73.44 88 VAL A CA 1
ATOM 712 C C . VAL A 1 88 ? 12.205 7.180 -8.424 1.00 73.44 88 VAL A C 1
ATOM 714 O O . VAL A 1 88 ? 11.503 6.242 -8.809 1.00 73.44 88 VAL A O 1
ATOM 717 N N . ASN A 1 89 ? 13.481 7.015 -8.063 1.00 77.56 89 ASN A N 1
ATOM 718 C CA . ASN A 1 89 ? 14.166 5.727 -8.038 1.00 77.56 89 ASN A CA 1
ATOM 719 C C . ASN A 1 89 ? 14.162 5.070 -6.657 1.00 77.56 89 ASN A C 1
ATOM 721 O O . ASN A 1 89 ? 14.532 3.904 -6.573 1.00 77.56 89 ASN A O 1
ATOM 725 N N . THR A 1 90 ? 13.720 5.775 -5.615 1.00 85.25 90 THR A N 1
ATOM 726 C CA . THR A 1 90 ? 13.672 5.242 -4.255 1.00 85.25 90 THR A CA 1
ATOM 727 C C . THR A 1 90 ? 12.232 5.188 -3.775 1.00 85.25 90 THR A C 1
ATOM 729 O O . THR A 1 90 ? 11.503 6.178 -3.793 1.00 85.25 90 THR A O 1
ATOM 732 N N . LEU A 1 91 ? 11.801 4.006 -3.341 1.00 90.00 91 LEU A N 1
ATOM 733 C CA . LEU A 1 91 ? 10.542 3.876 -2.625 1.00 90.00 91 LEU A CA 1
ATOM 734 C C . LEU A 1 91 ? 10.756 4.354 -1.190 1.00 90.00 91 LEU A C 1
ATOM 736 O O . LEU A 1 91 ? 11.670 3.888 -0.519 1.00 90.00 91 LEU A O 1
ATOM 740 N N . HIS A 1 92 ? 9.905 5.245 -0.705 1.00 93.44 92 HIS A N 1
ATOM 741 C CA . HIS A 1 92 ? 9.874 5.637 0.695 1.00 93.44 92 HIS A CA 1
ATOM 742 C C . HIS A 1 92 ? 8.670 5.024 1.385 1.00 93.44 92 HIS A C 1
ATOM 744 O O . HIS A 1 92 ? 7.584 4.955 0.805 1.00 93.44 92 HIS A O 1
ATOM 750 N N . ARG A 1 93 ? 8.865 4.630 2.638 1.00 95.69 93 ARG A N 1
ATOM 751 C CA . ARG A 1 93 ? 7.803 4.344 3.586 1.00 95.69 93 ARG A CA 1
ATOM 752 C C . ARG A 1 93 ? 7.652 5.524 4.537 1.00 95.69 93 ARG A C 1
ATOM 754 O O . ARG A 1 93 ? 8.649 6.073 4.988 1.00 95.69 93 ARG A O 1
ATOM 761 N N . HIS A 1 94 ? 6.408 5.886 4.813 1.00 96.69 94 HIS A N 1
ATOM 762 C CA . HIS A 1 94 ? 6.002 6.884 5.791 1.00 96.69 94 HIS A CA 1
ATOM 763 C C . HIS A 1 94 ? 5.092 6.211 6.811 1.00 96.69 94 HIS A C 1
ATOM 765 O O . HIS A 1 94 ? 4.106 5.588 6.406 1.00 96.69 94 HIS A O 1
ATOM 771 N N . ASP A 1 95 ? 5.392 6.377 8.092 1.00 97.50 95 ASP A N 1
ATOM 772 C CA . ASP A 1 95 ? 4.588 5.864 9.202 1.00 97.50 95 ASP A CA 1
ATOM 773 C C . ASP A 1 95 ? 3.866 7.020 9.908 1.00 97.50 95 ASP A C 1
ATOM 775 O O . ASP A 1 95 ? 4.393 8.134 9.981 1.00 97.50 95 ASP A O 1
ATOM 779 N N . PHE A 1 96 ? 2.646 6.772 10.395 1.00 97.31 96 PHE A N 1
ATOM 780 C CA . PHE A 1 96 ? 1.800 7.792 11.021 1.00 97.31 96 PHE A CA 1
ATOM 781 C C . PHE A 1 96 ? 1.330 7.379 12.421 1.00 97.31 96 PHE A C 1
ATOM 783 O O . PHE A 1 96 ? 1.007 6.217 12.681 1.00 97.31 96 PHE A O 1
ATOM 790 N N . ASP A 1 97 ? 1.237 8.357 13.323 1.00 95.00 97 ASP A N 1
ATOM 791 C CA . ASP A 1 97 ? 0.703 8.169 14.672 1.00 95.00 97 ASP A CA 1
ATOM 792 C C . ASP A 1 97 ? -0.837 8.072 14.709 1.00 95.00 97 ASP A C 1
ATOM 794 O O . ASP A 1 97 ? -1.534 8.033 13.696 1.00 95.00 97 ASP A O 1
ATOM 798 N N . ALA A 1 98 ? -1.398 8.004 15.922 1.00 91.62 98 ALA A N 1
ATOM 799 C CA . ALA A 1 98 ? -2.845 7.968 16.155 1.00 91.62 98 ALA A CA 1
ATOM 800 C C . ALA A 1 98 ? -3.612 9.219 15.732 1.00 91.62 98 ALA A C 1
ATOM 802 O O . ALA A 1 98 ? -4.798 9.121 15.427 1.00 91.62 98 ALA A O 1
ATOM 803 N N . GLY A 1 99 ? -2.950 10.373 15.720 1.00 91.25 99 GLY A N 1
ATOM 804 C CA . GLY A 1 99 ? -3.512 11.628 15.238 1.00 91.25 99 GLY A CA 1
ATOM 805 C C . GLY A 1 99 ? -3.384 11.795 13.725 1.00 91.25 99 GLY A C 1
ATOM 806 O O . GLY A 1 99 ? -3.927 12.752 13.178 1.00 91.25 99 GLY A O 1
ATOM 807 N N . GLY A 1 100 ? -2.690 10.880 13.044 1.00 93.25 100 GLY A N 1
ATOM 808 C CA . GLY A 1 100 ? -2.396 10.975 11.622 1.00 93.25 100 GLY A CA 1
ATOM 809 C C . GLY A 1 100 ? -1.200 11.869 11.293 1.00 93.25 100 GLY A C 1
ATOM 810 O O . GLY A 1 100 ? -1.072 12.301 10.146 1.00 93.25 100 GLY A O 1
ATOM 811 N N . ASN A 1 101 ? -0.334 12.159 12.266 1.00 96.12 101 ASN A N 1
ATOM 812 C CA . ASN A 1 101 ? 0.913 12.882 12.034 1.00 96.12 101 ASN A CA 1
ATOM 813 C C . ASN A 1 101 ? 2.003 11.908 11.585 1.00 96.12 101 ASN A C 1
ATOM 815 O O . ASN A 1 101 ? 2.124 10.819 12.138 1.00 96.12 101 ASN A O 1
ATOM 819 N N . GLU A 1 102 ? 2.797 12.302 10.589 1.00 96.94 102 GLU A N 1
ATOM 820 C CA . GLU A 1 102 ? 3.932 11.500 10.117 1.00 96.94 102 GLU A CA 1
ATOM 821 C C . GLU A 1 102 ? 5.010 11.447 11.211 1.00 96.94 102 GLU A C 1
ATOM 823 O O . GLU A 1 102 ? 5.475 12.491 11.671 1.00 96.94 102 GLU A O 1
ATOM 828 N N . THR A 1 103 ? 5.382 10.241 11.642 1.00 97.44 103 THR A N 1
ATOM 829 C CA . THR A 1 103 ? 6.372 10.014 12.709 1.00 97.44 103 THR A CA 1
ATOM 830 C C . THR A 1 103 ? 7.722 9.568 12.182 1.00 97.44 103 THR A C 1
ATOM 832 O O . THR A 1 103 ? 8.738 9.856 12.807 1.00 97.44 103 THR A O 1
ATOM 835 N N . ASP A 1 104 ? 7.734 8.853 11.059 1.00 95.81 104 ASP A N 1
ATOM 836 C CA . ASP A 1 104 ? 8.958 8.329 10.462 1.00 95.81 104 ASP A CA 1
ATOM 837 C C . ASP A 1 104 ? 8.854 8.300 8.934 1.00 95.81 104 ASP A C 1
ATOM 839 O O . ASP A 1 104 ? 7.763 8.190 8.361 1.00 95.81 104 ASP A O 1
ATOM 843 N N . ARG A 1 105 ? 10.014 8.396 8.286 1.00 94.69 105 ARG A N 1
ATOM 844 C CA . ARG A 1 105 ? 10.192 8.270 6.846 1.00 94.69 105 ARG A CA 1
ATOM 845 C C . ARG A 1 105 ? 11.537 7.623 6.544 1.00 94.69 105 ARG A C 1
ATOM 847 O O . ARG A 1 105 ? 12.587 8.212 6.796 1.00 94.69 105 ARG A O 1
ATOM 854 N N . TYR A 1 106 ? 11.509 6.485 5.859 1.00 93.25 106 TYR A N 1
ATOM 855 C CA . TYR A 1 106 ? 12.724 5.786 5.446 1.00 93.25 106 TYR A CA 1
ATOM 856 C C . TYR A 1 106 ? 12.628 5.209 4.039 1.00 93.25 106 TYR A C 1
ATOM 858 O O . TYR A 1 106 ? 11.551 4.994 3.481 1.00 93.25 106 TYR A O 1
ATOM 866 N N . SER A 1 107 ? 13.794 5.003 3.436 1.00 93.06 107 SER A N 1
ATOM 867 C CA . SER A 1 107 ? 13.927 4.382 2.123 1.00 93.06 107 SER A CA 1
ATOM 868 C C . SER A 1 107 ? 13.767 2.868 2.227 1.00 93.06 107 SER A C 1
ATOM 870 O O . SER A 1 107 ? 14.318 2.238 3.126 1.00 93.06 107 SER A O 1
ATOM 872 N N . VAL A 1 108 ? 13.047 2.291 1.274 1.00 90.31 108 VAL A N 1
ATOM 873 C CA . VAL A 1 108 ? 12.823 0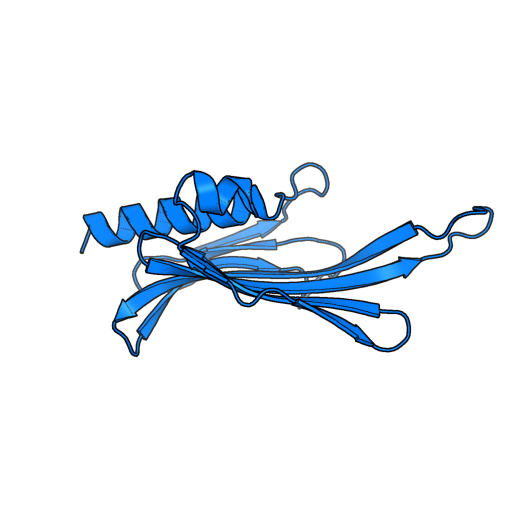.854 1.140 1.00 90.31 108 VAL A CA 1
ATOM 874 C C . VAL A 1 108 ? 13.724 0.343 0.016 1.00 90.31 108 VAL A C 1
ATOM 876 O O . VAL A 1 108 ? 13.555 0.767 -1.134 1.00 90.31 108 VAL A O 1
ATOM 879 N N . PRO A 1 109 ? 14.689 -0.543 0.317 1.00 86.12 109 PRO A N 1
ATOM 880 C CA . PRO A 1 109 ? 15.510 -1.187 -0.699 1.00 86.12 109 PRO A CA 1
ATOM 881 C C . PRO A 1 109 ? 14.663 -1.894 -1.762 1.00 86.12 109 PRO A C 1
ATOM 883 O O . PRO A 1 109 ? 13.592 -2.429 -1.476 1.00 86.12 109 PRO A O 1
ATOM 886 N N . HIS A 1 110 ? 15.140 -1.911 -3.008 1.00 78.44 110 HIS A N 1
ATOM 887 C CA . HIS A 1 110 ? 14.404 -2.511 -4.126 1.00 78.44 110 HIS A CA 1
ATOM 888 C C . HIS A 1 110 ? 14.078 -3.998 -3.924 1.00 78.44 110 HIS A C 1
ATOM 890 O O . HIS A 1 110 ? 13.010 -4.450 -4.329 1.00 78.44 110 HIS A O 1
ATOM 896 N N . ASP A 1 111 ? 14.982 -4.750 -3.303 1.00 81.75 111 ASP A N 1
ATOM 897 C CA . ASP A 1 111 ? 14.820 -6.167 -2.964 1.00 81.75 111 ASP A CA 1
ATOM 898 C C . ASP A 1 111 ? 13.861 -6.409 -1.786 1.00 81.75 111 ASP A C 1
ATOM 900 O O . ASP A 1 111 ? 13.462 -7.545 -1.549 1.00 81.75 111 ASP A O 1
ATOM 904 N N . GLN A 1 112 ? 13.452 -5.347 -1.089 1.00 86.75 112 GLN A N 1
ATOM 905 C CA . GLN A 1 112 ? 12.510 -5.367 0.034 1.00 86.75 112 GLN A CA 1
ATOM 906 C C . GLN A 1 112 ? 11.191 -4.657 -0.297 1.00 86.75 112 GLN A C 1
ATOM 908 O O . GLN A 1 112 ? 10.379 -4.393 0.589 1.00 86.75 112 GLN A O 1
ATOM 913 N N . MET A 1 113 ? 10.966 -4.299 -1.566 1.00 85.31 113 MET A N 1
ATOM 914 C CA . MET A 1 113 ? 9.712 -3.669 -1.968 1.00 85.31 113 MET A CA 1
ATOM 915 C C . MET A 1 113 ? 8.551 -4.647 -1.774 1.00 85.31 113 MET A C 1
ATOM 917 O O . MET A 1 113 ? 8.559 -5.712 -2.397 1.00 85.31 113 MET A O 1
ATOM 921 N N . PRO A 1 114 ? 7.516 -4.275 -1.003 1.00 90.12 114 PRO A N 1
ATOM 922 C CA . PRO A 1 114 ? 6.427 -5.189 -0.733 1.00 90.12 114 PRO A CA 1
ATOM 923 C C . PRO A 1 114 ? 5.560 -5.395 -1.979 1.00 90.12 114 PRO A C 1
ATOM 925 O O . PRO A 1 114 ? 5.299 -4.481 -2.786 1.00 90.12 114 PRO A O 1
ATOM 928 N N . PHE A 1 115 ? 5.064 -6.615 -2.117 1.00 90.50 115 PHE A N 1
ATOM 929 C CA . PHE A 1 115 ? 3.983 -6.941 -3.024 1.00 90.50 115 PHE A CA 1
ATOM 930 C C . PHE A 1 115 ? 2.673 -6.307 -2.542 1.00 90.50 115 PHE A C 1
ATOM 932 O O . PHE A 1 115 ? 2.490 -5.933 -1.388 1.00 90.50 115 PHE A O 1
ATOM 939 N N . MET A 1 116 ? 1.723 -6.137 -3.462 1.00 91.31 116 MET A N 1
ATOM 940 C CA . MET A 1 116 ? 0.465 -5.451 -3.147 1.00 91.31 116 MET A CA 1
ATOM 941 C C . MET A 1 116 ? -0.362 -6.192 -2.088 1.00 91.31 116 MET A C 1
ATOM 943 O O . MET A 1 116 ? -1.076 -5.557 -1.324 1.00 91.31 116 MET A O 1
ATOM 947 N N . ASP A 1 117 ? -0.306 -7.519 -2.060 1.00 94.19 117 ASP A N 1
ATOM 948 C CA . ASP A 1 117 ? -0.977 -8.334 -1.052 1.00 94.19 117 ASP A CA 1
ATOM 949 C C . ASP A 1 117 ? -0.357 -8.187 0.337 1.00 94.19 117 ASP A C 1
ATOM 951 O O . ASP A 1 117 ? -1.111 -8.091 1.301 1.00 94.19 117 ASP A O 1
ATOM 955 N N . GLU A 1 118 ? 0.967 -8.081 0.439 1.00 95.00 118 GLU A N 1
ATOM 956 C CA . GLU A 1 118 ? 1.653 -7.753 1.696 1.00 95.00 118 GLU A CA 1
ATOM 957 C C . GLU A 1 118 ? 1.196 -6.389 2.224 1.00 95.00 118 GLU A C 1
ATOM 959 O O . GLU A 1 118 ? 0.774 -6.278 3.372 1.00 95.00 118 GLU A O 1
ATOM 964 N N . VAL A 1 119 ? 1.141 -5.379 1.350 1.00 96.12 119 VAL A N 1
ATOM 965 C CA . VAL A 1 119 ? 0.652 -4.038 1.709 1.00 96.12 119 VAL A CA 1
ATOM 966 C C . VAL A 1 119 ? -0.819 -4.058 2.149 1.00 96.12 119 VAL A C 1
ATOM 968 O O . VAL A 1 119 ? -1.207 -3.340 3.068 1.00 96.12 119 VAL A O 1
ATOM 971 N N . ILE A 1 120 ? -1.666 -4.869 1.506 1.00 96.75 120 ILE A N 1
ATOM 972 C CA . ILE A 1 120 ? -3.075 -5.015 1.904 1.00 96.75 120 ILE A CA 1
ATOM 973 C C . ILE A 1 120 ? -3.188 -5.679 3.280 1.00 96.75 120 ILE A C 1
ATOM 975 O O . ILE A 1 120 ? -3.985 -5.226 4.100 1.00 96.75 120 ILE A O 1
ATOM 979 N N . ARG A 1 121 ? -2.413 -6.739 3.537 1.00 96.81 121 ARG A N 1
ATOM 980 C CA . ARG A 1 121 ? -2.421 -7.434 4.833 1.00 96.81 121 ARG A CA 1
ATOM 981 C C . ARG A 1 121 ? -1.950 -6.524 5.957 1.00 96.81 121 ARG A C 1
ATOM 983 O O . ARG A 1 121 ? -2.576 -6.501 7.008 1.00 96.81 121 ARG A O 1
ATOM 990 N N . GLU A 1 122 ? -0.916 -5.735 5.706 1.00 97.31 122 GLU A N 1
ATOM 991 C CA . GLU A 1 122 ? -0.439 -4.753 6.670 1.00 97.31 122 GLU A CA 1
ATOM 992 C C . GLU A 1 122 ? -1.493 -3.673 6.968 1.00 97.31 122 GLU A C 1
ATOM 994 O O . GLU A 1 122 ? -1.727 -3.326 8.125 1.00 97.31 122 GLU A O 1
ATOM 999 N N . ALA A 1 123 ? -2.176 -3.163 5.935 1.00 97.31 123 A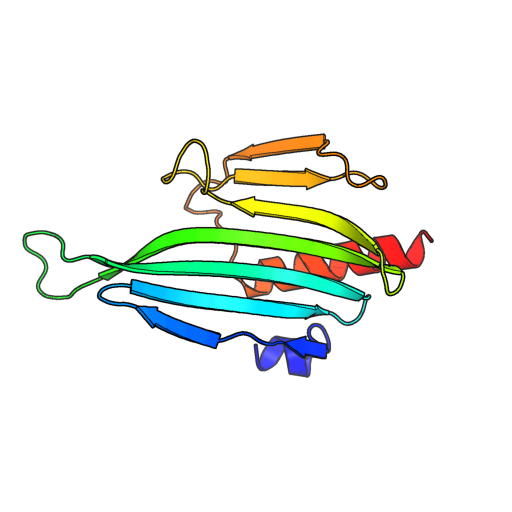LA A N 1
ATOM 1000 C CA . ALA A 1 123 ? -3.263 -2.203 6.118 1.00 97.31 123 ALA A CA 1
ATOM 1001 C C . ALA A 1 123 ? -4.406 -2.783 6.967 1.00 97.31 123 ALA A C 1
ATOM 1003 O O . ALA A 1 123 ? -4.954 -2.072 7.808 1.00 97.31 123 ALA A O 1
ATOM 1004 N N . GLU A 1 124 ? -4.745 -4.061 6.771 1.00 96.94 124 GLU A N 1
ATOM 1005 C CA . GLU A 1 124 ? -5.736 -4.764 7.590 1.00 96.94 124 GLU A CA 1
ATOM 1006 C C . GLU A 1 124 ? -5.273 -4.934 9.039 1.00 96.94 124 GLU A C 1
ATOM 1008 O O . GLU A 1 124 ? -6.036 -4.653 9.959 1.00 96.94 124 GLU A O 1
ATOM 1013 N N . GLU A 1 125 ? -4.030 -5.360 9.257 1.00 97.06 125 GLU A N 1
ATOM 1014 C CA . GLU A 1 125 ? -3.486 -5.569 10.598 1.00 97.06 125 GLU A CA 1
ATOM 1015 C C . GLU A 1 125 ? -3.472 -4.274 11.416 1.00 97.06 125 GLU A C 1
ATOM 1017 O O . GLU A 1 125 ? -3.979 -4.242 12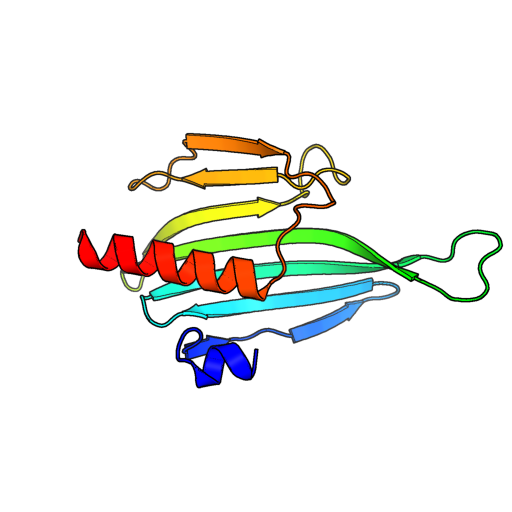.539 1.00 97.06 125 GLU A O 1
ATOM 1022 N N . LEU A 1 126 ? -2.972 -3.182 10.835 1.00 96.62 126 LEU A N 1
ATOM 1023 C CA . LEU A 1 126 ? -2.939 -1.887 11.510 1.00 96.62 126 LEU A CA 1
ATOM 1024 C C . LEU A 1 126 ? -4.346 -1.324 11.736 1.00 96.62 126 LEU A C 1
ATOM 1026 O O . LEU A 1 126 ? -4.610 -0.746 12.790 1.00 96.62 126 LEU A O 1
ATOM 1030 N N . ALA A 1 127 ? -5.271 -1.513 10.790 1.00 95.88 127 ALA A N 1
ATOM 1031 C CA . ALA A 1 127 ? -6.668 -1.127 10.977 1.00 95.88 127 ALA A CA 1
ATOM 1032 C C . ALA A 1 127 ? -7.336 -1.921 12.112 1.00 95.88 127 ALA A C 1
ATOM 1034 O O . ALA A 1 127 ? -8.061 -1.338 12.918 1.00 95.88 127 ALA A O 1
ATOM 1035 N N . ARG A 1 128 ? -7.049 -3.223 12.227 1.00 96.00 128 ARG A N 1
ATOM 1036 C CA . ARG A 1 128 ? -7.536 -4.072 13.321 1.00 96.00 128 ARG A CA 1
ATOM 1037 C C . ARG A 1 128 ? -7.035 -3.579 14.676 1.00 96.00 128 ARG A C 1
ATOM 1039 O O . ARG A 1 128 ? -7.841 -3.355 15.572 1.00 96.00 128 ARG A O 1
ATOM 1046 N N . MET A 1 129 ? -5.733 -3.314 14.800 1.00 95.12 129 MET A N 1
ATOM 1047 C CA . MET A 1 129 ? -5.150 -2.779 16.039 1.00 95.12 129 MET A CA 1
ATOM 1048 C C . MET A 1 129 ? -5.774 -1.437 16.445 1.00 95.12 129 MET A C 1
ATOM 1050 O O . MET A 1 129 ? -5.985 -1.176 17.630 1.00 95.12 129 MET A O 1
ATOM 1054 N N . ARG A 1 130 ? -6.098 -0.578 15.467 1.00 92.12 130 ARG A N 1
ATOM 1055 C CA . ARG A 1 130 ? -6.813 0.684 15.712 1.00 92.12 130 ARG A CA 1
ATOM 1056 C C . ARG A 1 130 ? -8.224 0.457 16.229 1.00 92.12 130 ARG A C 1
ATOM 1058 O O . ARG A 1 130 ? -8.607 1.112 17.190 1.00 92.12 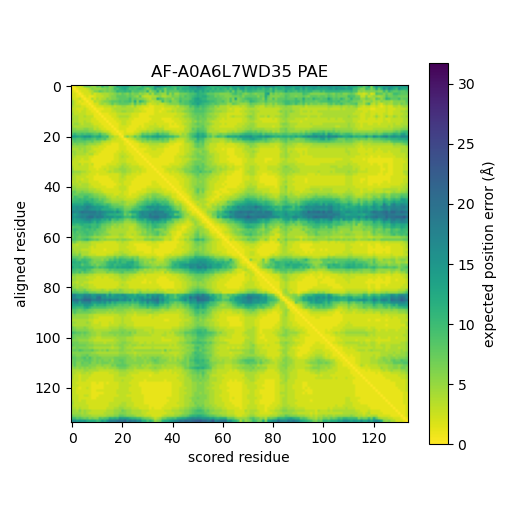130 ARG A O 1
ATOM 1065 N N . ALA A 1 131 ? -8.966 -0.454 15.606 1.00 90.50 131 ALA A N 1
ATOM 1066 C CA . ALA A 1 131 ? -10.329 -0.783 16.000 1.00 90.50 131 ALA A CA 1
ATOM 1067 C C . ALA A 1 131 ? -10.403 -1.390 17.412 1.00 90.50 131 ALA A C 1
ATOM 1069 O O . ALA A 1 131 ? -11.353 -1.122 18.133 1.00 90.50 131 ALA A O 1
ATOM 1070 N N . GLU A 1 132 ? -9.394 -2.163 17.821 1.00 91.44 132 GLU A N 1
ATOM 1071 C CA . GLU A 1 132 ? -9.301 -2.747 19.170 1.00 91.44 132 GLU A CA 1
ATOM 1072 C C . GLU A 1 132 ? -8.897 -1.729 20.252 1.00 91.44 132 GLU A C 1
ATOM 1074 O O . GLU A 1 132 ? -9.111 -1.974 21.438 1.00 91.44 132 GLU A O 1
ATOM 1079 N N . SER A 1 133 ? -8.310 -0.594 19.856 1.00 85.81 133 SER A N 1
ATOM 1080 C CA . SER A 1 133 ? -7.835 0.459 20.769 1.00 85.81 133 SER A CA 1
ATOM 1081 C C . SER A 1 133 ? -8.795 1.651 20.907 1.00 85.81 133 SER A C 1
ATOM 1083 O O . SER A 1 133 ? -8.476 2.587 21.643 1.00 85.81 133 SER A O 1
ATOM 1085 N N . ALA A 1 134 ? -9.906 1.661 20.163 1.00 77.81 134 ALA A N 1
ATOM 1086 C CA . ALA A 1 134 ? -10.898 2.740 20.111 1.00 77.81 134 ALA A CA 1
ATOM 1087 C C . ALA A 1 134 ? -12.121 2.428 20.982 1.00 77.81 134 ALA A C 1
ATOM 1089 O O . ALA A 1 134 ? -12.631 3.381 21.616 1.00 77.81 134 ALA A O 1
#

Sequence (134 aa):
MVALRADGTVVSDTLRFIRRSDQMRLIGRVHTASGGILDVRKILRAVRDPGEADPRVRTTLYRYQAMWRSTPEASIPLFRYDNYREDVNTLHRHDFDAGGNETDRYSVPHDQMPFMDEVIREAEELARMRAESA

Solvent-accessible surface area (backbone atoms only — not comparable to full-atom values): 7327 Å² total; per-residue (Å²): 106,72,67,42,43,72,73,47,52,37,72,49,68,59,71,44,80,46,79,52,94,76,32,41,28,44,37,36,39,38,33,24,66,49,41,9,35,38,41,39,41,36,34,34,32,70,43,72,56,92,92,51,92,66,70,44,80,42,76,65,37,47,34,40,39,24,26,28,53,83,45,102,89,44,68,38,45,47,36,33,40,36,21,84,84,88,41,66,89,43,42,30,41,36,38,35,44,96,87,41,48,79,74,47,76,48,78,46,56,82,94,65,61,75,52,72,66,57,53,50,50,50,33,26,52,55,14,38,57,50,63,78,73,109

Nearest PDB structures (foldseek):
  3fyx-assembly1_A  TM=4.819E-01  e=6.148E+00  Escherichia coli K-12
  7ff7-assembly1_B  TM=3.801E-01  e=3.240E+00  Escherichia coli
  5fvn-assembly2_D  TM=3.278E-01  e=3.071E+00  Enterobacter cloacae
  2xe1-assembly1_A  TM=3.484E-01  e=6.841E+00  Escherichia coli

pLDDT: mean 89.78, std 7.85, range [60.56, 98.0]

Foldseek 3Di:
DVVCVVVQQFPDKDWDWDDDDQKIWTFIWTAGPLQKIKGWTWIWGFDDDPPDPDTDIDTQWTKIWIWHPPDPPDTATAKMWTCPPDHSPWIKIWGADPNNHTDDIDTADPVRDDDPVVVSVVSSVSSNVVSVVD

Mean predicted aligned error: 5.1 Å

Secondary structure (DSSP, 8-state):
-HHHHHTSSEEEE--EEEEETTEEEEEEEEEETTSEEEEEEEEEEEE--TT-SSPEEEEEEEEEEEEEESSSS-EEEEEEEE-SSS-TTSEEEEEE-TTS-EEEEEEEPGGGPPPHHHHHHHHHHHHHHHHHT-

Radius of gyration: 16.15 Å; Cα contacts (8 Å, |Δi|>4): 282; chains: 1; bounding box: 38×30×49 Å